Protein AF-A0A1C6BYN4-F1 (afdb_monomer_lite)

Foldseek 3Di:
DDPDDDDDDAALAQVSLVVVLVCCVVVDDQQDKDKDKDAADDPDPDDAAEAEEESVPRGSVVVVVRVVDNIYIYIYGD

Radius of gyration: 12.42 Å; chains: 1; bounding box: 25×32×27 Å

Structure (mmCIF, N/CA/C/O backbone):
data_AF-A0A1C6BYN4-F1
#
_entry.id   AF-A0A1C6BYN4-F1
#
loop_
_atom_site.group_PDB
_atom_site.id
_atom_site.type_symbol
_atom_site.label_atom_id
_atom_site.label_alt_id
_atom_site.label_comp_id
_atom_site.label_asym_id
_atom_site.label_entity_id
_atom_site.label_seq_id
_atom_site.pdbx_PDB_ins_code
_atom_site.Cartn_x
_atom_site.Cartn_y
_atom_site.Cartn_z
_atom_site.occupancy
_atom_site.B_iso_or_equiv
_atom_site.auth_seq_id
_atom_site.auth_comp_id
_atom_site.auth_asym_id
_atom_site.auth_atom_id
_atom_site.pdbx_PDB_model_num
ATOM 1 N N . MET A 1 1 ? -14.815 -11.652 7.250 1.00 50.25 1 MET A N 1
ATOM 2 C CA . MET A 1 1 ? -15.037 -10.668 6.167 1.00 50.25 1 MET A CA 1
ATOM 3 C C . MET A 1 1 ? -14.597 -11.300 4.856 1.00 50.25 1 MET A C 1
ATOM 5 O O . MET A 1 1 ? -13.647 -12.074 4.879 1.00 50.25 1 MET A O 1
ATOM 9 N N . LYS A 1 2 ? -15.319 -11.080 3.750 1.00 46.47 2 LYS A N 1
ATOM 10 C CA . LYS A 1 2 ? -14.881 -11.567 2.430 1.00 46.47 2 LYS A CA 1
ATOM 11 C C . LYS A 1 2 ? -13.681 -10.720 1.983 1.00 46.47 2 LYS A C 1
ATOM 13 O O . LYS A 1 2 ? -13.772 -9.504 2.114 1.00 46.47 2 LYS A O 1
ATOM 18 N N . PRO A 1 3 ? -12.594 -11.314 1.465 1.00 56.78 3 PRO A N 1
ATOM 19 C CA . PRO A 1 3 ? -11.530 -10.533 0.852 1.00 56.78 3 PRO A CA 1
ATOM 20 C C . PRO A 1 3 ? -12.108 -9.834 -0.383 1.00 56.78 3 PRO A C 1
ATOM 22 O O . PRO A 1 3 ? -12.528 -10.490 -1.339 1.00 56.78 3 PRO A O 1
ATOM 25 N N . HIS A 1 4 ? -12.203 -8.507 -0.334 1.00 62.78 4 HIS A N 1
ATOM 26 C CA . HIS A 1 4 ? -12.584 -7.710 -1.491 1.00 62.78 4 HIS A CA 1
ATOM 27 C C . HIS A 1 4 ? -11.356 -7.583 -2.393 1.00 62.78 4 HIS A C 1
ATOM 29 O O . HIS A 1 4 ? -10.367 -6.963 -2.013 1.00 62.78 4 HIS A O 1
ATOM 35 N N . ARG A 1 5 ? -11.396 -8.215 -3.569 1.00 66.69 5 ARG A N 1
ATOM 36 C CA . ARG A 1 5 ? -10.335 -8.100 -4.571 1.00 66.69 5 ARG A CA 1
ATOM 37 C C . ARG A 1 5 ? -10.691 -6.964 -5.521 1.00 66.69 5 ARG A C 1
ATOM 39 O O . ARG A 1 5 ? -11.644 -7.093 -6.285 1.00 66.69 5 ARG A O 1
ATOM 46 N N . TYR A 1 6 ? -9.929 -5.881 -5.454 1.00 69.50 6 TYR A N 1
ATOM 47 C CA . TYR A 1 6 ? -10.008 -4.771 -6.398 1.00 69.50 6 TYR A CA 1
ATOM 48 C C . TYR A 1 6 ? -8.818 -4.855 -7.349 1.00 69.50 6 TYR A C 1
ATOM 50 O O . TYR A 1 6 ? -7.692 -5.085 -6.910 1.00 69.50 6 TYR A O 1
ATOM 58 N N . GLU A 1 7 ? -9.077 -4.708 -8.644 1.00 69.00 7 GLU A N 1
ATOM 59 C CA . GLU A 1 7 ? -8.034 -4.558 -9.655 1.00 69.00 7 GLU A CA 1
ATOM 60 C C . GLU A 1 7 ? -7.878 -3.064 -9.934 1.00 69.00 7 GLU A C 1
ATOM 62 O O . GLU A 1 7 ? -8.857 -2.385 -10.244 1.00 69.00 7 GLU A O 1
ATOM 67 N N . LEU A 1 8 ? -6.668 -2.545 -9.739 1.00 72.62 8 LEU A N 1
ATOM 68 C CA . LEU A 1 8 ? -6.339 -1.138 -9.932 1.00 72.62 8 LEU A CA 1
ATOM 69 C C . LEU A 1 8 ? -5.199 -1.060 -10.944 1.00 72.62 8 LEU A C 1
ATOM 71 O O . LEU A 1 8 ? -4.144 -1.653 -10.723 1.00 72.62 8 LE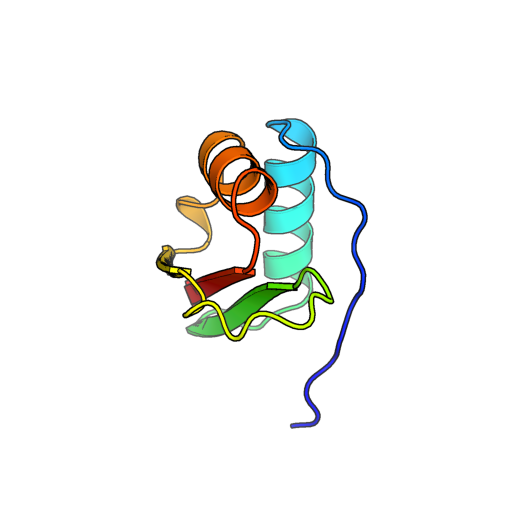U A O 1
ATOM 75 N N . ASP A 1 9 ? -5.416 -0.331 -12.036 1.00 76.50 9 ASP A N 1
ATOM 76 C CA . ASP A 1 9 ? -4.351 0.038 -12.967 1.00 76.50 9 ASP A CA 1
ATOM 77 C C . ASP A 1 9 ? -3.654 1.284 -12.411 1.00 76.50 9 ASP A C 1
ATOM 79 O O . ASP A 1 9 ? -4.194 2.390 -12.461 1.00 76.50 9 ASP A O 1
ATOM 83 N N . LEU A 1 10 ? -2.501 1.074 -11.779 1.00 76.62 10 LEU A N 1
ATOM 84 C CA . LEU A 1 10 ? -1.721 2.115 -11.117 1.00 76.62 10 LEU A CA 1
ATOM 85 C C . LEU A 1 10 ? -0.413 2.309 -11.867 1.00 76.62 10 LEU A C 1
ATO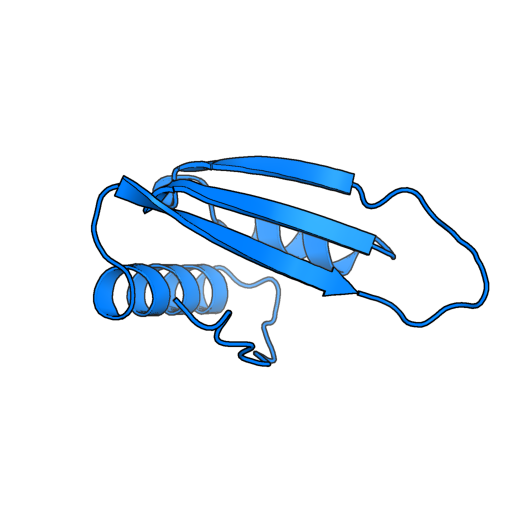M 87 O O . LEU A 1 10 ? 0.309 1.345 -12.135 1.00 76.62 10 LEU A O 1
ATOM 91 N N . ARG A 1 11 ? -0.057 3.561 -12.146 1.00 82.69 11 ARG A N 1
ATOM 92 C CA . ARG A 1 11 ? 1.285 3.903 -12.610 1.00 82.69 11 ARG A CA 1
ATOM 93 C C . ARG A 1 11 ? 2.134 4.253 -11.401 1.00 82.69 11 ARG A C 1
ATOM 95 O O . ARG A 1 11 ? 1.640 4.750 -10.394 1.00 82.69 11 ARG A O 1
ATOM 102 N N . ALA A 1 12 ? 3.437 4.033 -11.511 1.00 83.50 12 ALA A N 1
ATOM 103 C CA . ALA A 1 12 ? 4.381 4.403 -10.467 1.00 83.50 12 ALA A CA 1
ATOM 104 C C . ALA A 1 12 ? 4.629 5.925 -10.466 1.00 83.50 12 ALA A C 1
ATOM 106 O O . ALA A 1 12 ? 5.692 6.412 -10.838 1.00 83.50 12 ALA A O 1
ATOM 107 N N . THR A 1 13 ? 3.586 6.684 -10.134 1.00 87.88 13 THR A N 1
ATOM 108 C CA . THR A 1 13 ? 3.591 8.144 -10.056 1.00 87.88 13 THR A CA 1
ATOM 109 C C . THR A 1 13 ? 3.136 8.588 -8.672 1.00 87.88 13 THR A C 1
ATOM 111 O O . THR A 1 13 ? 2.313 7.929 -8.037 1.00 87.88 13 THR A O 1
ATOM 114 N N . GLU A 1 14 ? 3.634 9.737 -8.213 1.00 87.25 14 GLU A N 1
ATOM 115 C CA . GLU A 1 14 ? 3.246 10.313 -6.914 1.00 87.25 14 GLU A CA 1
ATOM 116 C C . GLU A 1 14 ? 1.741 10.591 -6.827 1.00 87.25 14 GLU A C 1
ATOM 118 O O . GLU A 1 14 ? 1.126 10.443 -5.771 1.00 87.25 14 GLU A O 1
ATOM 123 N N . GLN A 1 15 ? 1.128 10.952 -7.957 1.00 88.81 15 GLN A N 1
ATOM 124 C CA . GLN A 1 15 ? -0.308 11.179 -8.040 1.00 88.81 15 GLN A CA 1
ATOM 125 C C . GLN A 1 15 ? -1.099 9.889 -7.793 1.00 88.81 15 GLN A C 1
ATOM 127 O O . GLN A 1 15 ? -2.031 9.901 -6.992 1.00 88.81 15 GLN A O 1
ATOM 132 N N . ASP A 1 16 ? -0.717 8.781 -8.427 1.00 87.94 16 ASP A N 1
ATOM 133 C CA . ASP A 1 16 ? -1.397 7.496 -8.236 1.00 87.94 16 ASP A CA 1
ATOM 134 C C . ASP A 1 16 ? -1.152 6.931 -6.832 1.00 87.94 16 ASP A C 1
ATOM 136 O O . ASP A 1 16 ? -2.076 6.398 -6.219 1.00 87.94 16 ASP A O 1
ATOM 140 N N . ALA A 1 17 ? 0.046 7.120 -6.268 1.00 88.19 17 ALA A N 1
ATOM 141 C CA . ALA A 1 17 ? 0.326 6.772 -4.875 1.00 88.19 17 ALA A CA 1
ATOM 142 C C . ALA A 1 17 ? -0.546 7.580 -3.897 1.00 88.19 17 ALA A C 1
ATOM 144 O O . ALA A 1 17 ? -1.074 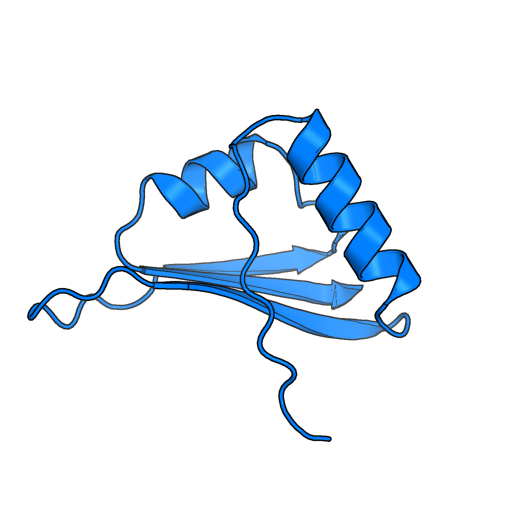7.035 -2.926 1.00 88.19 17 ALA A O 1
ATOM 145 N N . ALA A 1 18 ? -0.739 8.880 -4.143 1.00 89.25 18 ALA A N 1
ATOM 146 C CA . ALA A 1 18 ? -1.655 9.707 -3.358 1.00 89.25 18 ALA A CA 1
ATOM 147 C C . ALA A 1 18 ? -3.112 9.237 -3.493 1.00 89.25 18 ALA A C 1
ATOM 149 O O . ALA A 1 18 ? -3.757 8.990 -2.477 1.00 89.25 18 ALA A O 1
ATOM 150 N N . LEU A 1 19 ? -3.597 9.019 -4.720 1.00 89.31 19 LEU A N 1
ATOM 151 C CA . LEU A 1 19 ? -4.956 8.529 -4.976 1.00 89.31 19 LEU A CA 1
ATOM 152 C C . LEU A 1 19 ? -5.218 7.177 -4.309 1.00 89.31 19 LEU A C 1
ATOM 154 O O . LEU A 1 19 ? -6.271 6.982 -3.705 1.00 89.31 19 LEU A O 1
ATOM 158 N N . LEU A 1 20 ? -4.255 6.257 -4.376 1.00 88.25 20 LEU A N 1
ATOM 159 C CA . LEU A 1 20 ? -4.343 4.959 -3.721 1.00 88.25 20 LEU A CA 1
ATOM 160 C C . LEU A 1 20 ? -4.399 5.101 -2.198 1.00 88.25 20 LEU A C 1
ATOM 162 O O . LEU A 1 20 ? -5.238 4.470 -1.558 1.00 88.25 20 LEU A O 1
ATOM 166 N N . ARG A 1 21 ? -3.549 5.951 -1.608 1.00 89.19 21 ARG A N 1
ATOM 167 C CA . ARG A 1 21 ? -3.593 6.232 -0.166 1.00 89.19 21 ARG A CA 1
ATOM 168 C C . ARG A 1 21 ? -4.934 6.818 0.255 1.00 89.19 21 ARG A C 1
ATOM 170 O O . ARG A 1 21 ? -5.508 6.355 1.237 1.00 89.19 21 ARG A O 1
ATOM 177 N N . ASP A 1 22 ? -5.445 7.800 -0.479 1.00 89.81 22 ASP A N 1
ATOM 178 C CA . ASP A 1 22 ? -6.744 8.411 -0.198 1.00 89.81 22 ASP A CA 1
ATOM 179 C C . ASP A 1 22 ? -7.888 7.403 -0.329 1.00 89.81 22 ASP A C 1
ATOM 181 O O . ASP A 1 22 ? -8.759 7.347 0.541 1.00 89.81 22 ASP A O 1
ATOM 185 N N . TYR A 1 23 ? -7.864 6.558 -1.363 1.00 87.69 23 TYR A N 1
ATOM 186 C CA . TYR A 1 23 ? -8.845 5.491 -1.546 1.00 87.69 23 TYR A CA 1
ATOM 187 C C . TYR A 1 23 ? -8.829 4.499 -0.380 1.00 87.69 23 TYR A C 1
ATOM 189 O O . TYR A 1 23 ? -9.885 4.170 0.163 1.00 87.69 23 TYR A O 1
ATOM 197 N N . LEU A 1 24 ? -7.641 4.052 0.036 1.00 87.31 24 LEU A N 1
ATOM 198 C CA . LEU A 1 24 ? -7.475 3.125 1.153 1.00 87.31 24 LEU A CA 1
ATOM 199 C C . LEU A 1 24 ? -7.907 3.757 2.482 1.00 87.31 24 LEU A C 1
ATOM 201 O O . LEU A 1 24 ? -8.614 3.113 3.249 1.00 87.31 24 LEU A O 1
ATOM 205 N N . ARG A 1 25 ? -7.590 5.034 2.728 1.00 86.69 25 ARG A N 1
ATOM 206 C CA . ARG A 1 25 ? -8.077 5.761 3.916 1.00 86.69 25 ARG A CA 1
ATOM 207 C C . ARG A 1 25 ? -9.594 5.882 3.974 1.00 86.69 25 ARG A C 1
ATOM 209 O O . ARG A 1 25 ? -10.157 5.852 5.060 1.00 86.69 25 ARG A O 1
ATOM 216 N N . GLN A 1 26 ? -10.244 6.084 2.831 1.00 86.62 26 GLN A N 1
ATOM 217 C CA . GLN A 1 26 ? -11.699 6.247 2.769 1.00 86.62 26 GLN A CA 1
ATOM 218 C C . GLN A 1 26 ? -12.439 4.908 2.819 1.00 86.62 26 GLN A C 1
ATOM 220 O O . GLN A 1 26 ? -13.558 4.843 3.325 1.00 86.62 26 GLN A O 1
ATOM 225 N N . SER A 1 27 ? -11.826 3.854 2.280 1.00 83.69 27 SER A N 1
ATOM 226 C CA . SER A 1 27 ? -12.465 2.545 2.116 1.00 83.69 27 SER A CA 1
ATOM 227 C C . SER A 1 27 ? -12.191 1.581 3.270 1.00 83.69 27 SER A C 1
ATOM 229 O O . SER A 1 27 ? -12.968 0.646 3.460 1.00 83.69 27 SER A O 1
ATOM 231 N N . CYS A 1 28 ? -11.105 1.781 4.021 1.00 83.94 28 CYS A N 1
ATOM 232 C CA . CYS A 1 28 ? -10.671 0.887 5.094 1.00 83.94 28 CYS A CA 1
ATOM 233 C C . CYS A 1 28 ? -10.801 1.535 6.474 1.00 83.94 28 CYS A C 1
ATOM 235 O O . CYS A 1 28 ? -10.855 2.757 6.623 1.00 83.94 28 CYS A O 1
ATOM 237 N N . ILE A 1 29 ? -10.855 0.693 7.502 1.00 84.50 29 ILE A N 1
ATOM 238 C CA . ILE A 1 29 ? -10.973 1.147 8.888 1.00 84.50 29 ILE A CA 1
ATOM 239 C C . ILE A 1 29 ? -9.565 1.453 9.431 1.00 84.50 29 ILE A C 1
ATOM 241 O O . ILE A 1 29 ? -8.651 0.661 9.202 1.00 84.50 29 ILE A O 1
ATOM 245 N N . PRO A 1 30 ? -9.353 2.551 10.183 1.00 84.19 30 PRO A N 1
ATOM 246 C CA . PRO A 1 30 ? -8.071 2.804 10.839 1.00 84.19 30 PRO A CA 1
ATOM 247 C C . PRO A 1 30 ? -7.633 1.622 11.718 1.00 84.19 30 PRO A C 1
ATOM 249 O O . PRO A 1 30 ? -8.412 1.136 12.542 1.00 84.19 30 PRO A O 1
ATOM 252 N N . GLY A 1 31 ? -6.393 1.163 11.551 1.00 83.69 31 GLY A N 1
ATOM 253 C CA . GLY A 1 31 ? -5.848 -0.033 12.202 1.00 83.69 31 GLY A CA 1
ATOM 254 C C . GLY A 1 31 ? -6.102 -1.349 11.456 1.00 83.69 31 GLY A C 1
ATOM 255 O O . GLY A 1 31 ? -5.638 -2.399 11.903 1.00 83.69 31 GLY A O 1
ATOM 256 N N . GLU A 1 32 ? -6.813 -1.320 10.328 1.00 87.81 32 GLU A N 1
ATOM 257 C CA . GLU A 1 32 ? -6.952 -2.471 9.438 1.00 87.81 32 GLU A CA 1
ATOM 258 C C . GLU A 1 32 ? -5.645 -2.731 8.673 1.00 87.81 32 GLU A C 1
ATOM 260 O O . GLU A 1 32 ? -4.908 -1.808 8.315 1.00 87.81 32 GLU A O 1
ATOM 265 N N . GLN A 1 33 ? -5.355 -4.009 8.420 1.00 86.00 33 GLN A N 1
ATOM 266 C CA . GLN A 1 33 ? -4.255 -4.415 7.551 1.00 86.00 33 GLN A CA 1
ATOM 267 C C . GLN A 1 33 ? -4.783 -4.694 6.149 1.00 86.00 33 GLN A C 1
ATOM 269 O O . GLN A 1 33 ? -5.668 -5.529 5.963 1.00 86.00 33 GLN A O 1
ATOM 274 N N . VAL A 1 34 ? -4.204 -4.020 5.162 1.00 86.19 34 VAL A N 1
ATOM 275 C CA . VAL A 1 34 ? -4.520 -4.189 3.745 1.00 86.19 34 VAL A CA 1
ATOM 276 C C . VAL A 1 34 ? -3.320 -4.792 3.040 1.00 86.19 34 VAL A C 1
ATOM 278 O O . VAL A 1 34 ? -2.195 -4.342 3.222 1.00 86.19 34 VAL A O 1
ATOM 281 N N . GLU A 1 35 ? -3.550 -5.796 2.202 1.00 87.62 35 GLU A N 1
ATOM 282 C CA . GLU A 1 35 ? -2.503 -6.368 1.362 1.00 87.62 35 GLU A CA 1
ATOM 283 C C . GLU A 1 35 ? -2.699 -5.955 -0.096 1.00 87.62 35 GLU A C 1
ATOM 285 O O . GLU A 1 35 ? -3.717 -6.267 -0.717 1.00 87.62 35 GLU A O 1
ATOM 290 N N . LEU A 1 36 ? -1.696 -5.286 -0.656 1.00 85.56 36 LEU A N 1
ATOM 291 C CA . LEU A 1 36 ? -1.608 -4.980 -2.075 1.00 85.56 36 LEU A CA 1
ATOM 292 C C . LEU A 1 36 ? -0.746 -6.031 -2.762 1.00 85.56 36 LEU A C 1
ATOM 294 O O . LEU A 1 36 ? 0.415 -6.221 -2.405 1.00 85.56 36 LEU A O 1
ATOM 298 N N . TRP A 1 37 ? -1.306 -6.695 -3.766 1.00 83.69 37 TRP A N 1
ATOM 299 C CA . TRP A 1 37 ? -0.647 -7.784 -4.475 1.00 83.69 37 TRP A CA 1
ATOM 300 C C . TRP A 1 37 ? -0.383 -7.389 -5.926 1.00 83.69 37 TRP A C 1
ATOM 302 O O . TRP A 1 37 ? -1.326 -7.179 -6.684 1.00 83.69 37 TRP A O 1
ATOM 312 N N . ASN A 1 38 ? 0.891 -7.353 -6.320 1.00 81.00 38 ASN A N 1
ATOM 313 C CA . ASN A 1 38 ? 1.282 -7.408 -7.723 1.00 81.00 38 ASN A CA 1
ATOM 314 C C . ASN A 1 38 ? 1.617 -8.861 -8.075 1.00 81.00 38 ASN A C 1
ATOM 316 O O . ASN A 1 38 ? 2.560 -9.433 -7.523 1.00 81.00 38 ASN A O 1
ATOM 320 N N . LEU A 1 39 ? 0.817 -9.470 -8.949 1.00 75.06 39 LEU A N 1
ATOM 321 C CA . LEU A 1 39 ? 0.929 -10.878 -9.320 1.00 75.06 39 LEU A CA 1
ATOM 322 C C . LEU A 1 39 ? 1.126 -10.994 -10.828 1.00 75.06 39 LEU A C 1
ATOM 324 O O . LEU A 1 39 ? 0.169 -10.848 -11.586 1.00 75.06 39 LEU A O 1
ATOM 328 N N . TRP A 1 40 ? 2.336 -11.342 -11.258 1.00 66.75 40 TRP A N 1
ATOM 329 C CA . TRP A 1 40 ? 2.552 -11.812 -12.619 1.00 66.75 40 TRP A CA 1
ATOM 330 C C . TRP A 1 40 ? 2.240 -13.310 -12.703 1.00 66.75 40 TRP A C 1
ATOM 332 O O . TRP A 1 40 ? 2.764 -14.124 -11.936 1.00 66.75 40 TRP A O 1
ATOM 342 N N . VAL A 1 41 ? 1.364 -13.686 -13.637 1.00 62.22 41 VAL A N 1
ATOM 343 C CA . VAL A 1 41 ? 1.047 -15.090 -13.921 1.00 62.22 41 VAL A CA 1
ATOM 344 C C . VAL A 1 41 ? 2.167 -15.659 -14.790 1.00 62.22 41 VAL A C 1
ATOM 346 O O . VAL A 1 41 ? 2.133 -15.553 -16.011 1.00 62.22 41 VAL A O 1
ATOM 349 N N . SER A 1 42 ? 3.179 -16.241 -14.152 1.00 57.72 42 SER A N 1
ATOM 350 C CA . SER A 1 42 ? 4.234 -17.014 -14.813 1.00 57.72 42 SER A CA 1
ATOM 351 C C . SER A 1 42 ? 4.308 -18.416 -14.201 1.00 57.72 42 SER A C 1
ATOM 353 O O . SER A 1 42 ? 3.942 -18.614 -13.043 1.00 57.72 42 SER A O 1
ATOM 355 N N . ASP A 1 43 ? 4.781 -19.396 -14.976 1.00 59.75 43 ASP A N 1
ATOM 356 C CA . ASP A 1 43 ? 4.940 -20.809 -14.570 1.00 59.75 43 ASP A CA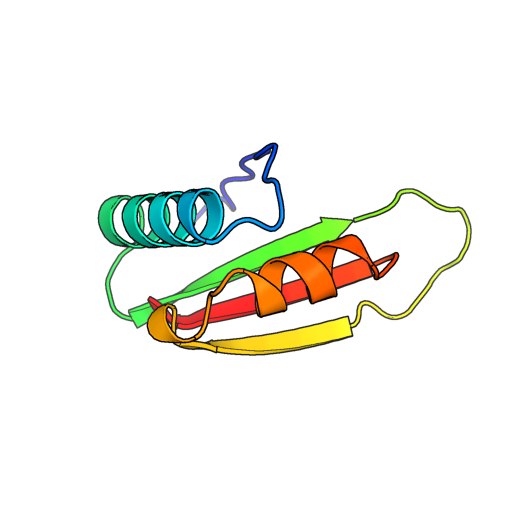 1
ATOM 357 C C . ASP A 1 43 ? 6.043 -20.997 -13.498 1.00 59.75 43 ASP A C 1
ATOM 359 O O . ASP A 1 43 ? 6.243 -22.064 -12.915 1.00 59.75 43 ASP A O 1
ATOM 363 N N . ILE A 1 44 ? 6.770 -19.922 -13.189 1.00 61.06 44 ILE A N 1
ATOM 364 C CA . ILE A 1 44 ? 7.836 -19.905 -12.195 1.00 61.06 44 ILE A CA 1
ATOM 365 C C . ILE A 1 44 ? 7.248 -19.530 -10.830 1.00 61.06 44 ILE A C 1
ATOM 367 O O . ILE A 1 44 ? 6.736 -18.429 -10.625 1.00 61.06 44 ILE A O 1
ATOM 371 N N . ARG A 1 45 ? 7.364 -20.436 -9.849 1.00 57.88 45 ARG A N 1
ATOM 372 C CA . ARG A 1 45 ? 7.044 -20.149 -8.439 1.00 57.88 45 ARG A CA 1
ATOM 373 C C . ARG A 1 45 ? 8.121 -19.256 -7.825 1.00 57.88 45 ARG A C 1
ATOM 375 O O . ARG A 1 45 ? 8.997 -19.735 -7.106 1.00 57.88 45 ARG A O 1
ATOM 382 N N . VAL A 1 46 ? 8.068 -17.963 -8.112 1.00 65.62 46 VAL A N 1
ATOM 383 C CA . VAL A 1 46 ? 8.928 -16.973 -7.458 1.00 65.62 46 VAL A CA 1
ATOM 384 C C . VAL A 1 46 ? 8.368 -16.684 -6.065 1.00 65.62 46 VAL A C 1
ATOM 386 O O . VAL A 1 46 ? 7.159 -16.594 -5.868 1.00 65.62 46 VAL A O 1
ATOM 389 N N . ARG A 1 47 ? 9.233 -16.575 -5.052 1.00 69.31 47 ARG A N 1
ATOM 390 C CA . ARG A 1 47 ? 8.795 -16.137 -3.723 1.00 69.31 47 ARG A CA 1
ATOM 391 C C . ARG A 1 47 ? 8.410 -14.664 -3.819 1.00 69.31 47 ARG A C 1
ATOM 393 O O . ARG A 1 47 ? 9.285 -13.838 -4.062 1.00 69.31 47 ARG A O 1
ATOM 400 N N . ALA A 1 48 ? 7.137 -14.350 -3.584 1.00 73.50 48 ALA A N 1
ATOM 401 C CA . ALA A 1 48 ? 6.681 -12.966 -3.557 1.00 73.50 48 ALA A CA 1
ATOM 402 C C . ALA A 1 48 ? 7.514 -12.139 -2.567 1.00 73.50 48 ALA A C 1
ATOM 404 O O . ALA A 1 48 ? 7.679 -12.521 -1.400 1.00 73.50 48 ALA A O 1
ATOM 405 N N . PHE A 1 49 ? 8.041 -11.016 -3.045 1.00 79.38 49 PHE A N 1
ATOM 406 C CA . PHE A 1 49 ? 8.714 -10.037 -2.210 1.00 79.38 49 PHE A CA 1
ATOM 407 C C . PHE A 1 49 ? 7.685 -9.408 -1.274 1.00 79.38 49 PHE A C 1
ATOM 409 O O . PHE A 1 49 ? 6.597 -9.043 -1.715 1.00 79.38 49 PHE A O 1
ATOM 416 N N . ARG A 1 50 ? 7.993 -9.330 0.022 1.00 82.75 50 ARG A N 1
ATOM 417 C CA . ARG A 1 50 ? 7.060 -8.813 1.025 1.00 82.75 50 ARG A CA 1
ATOM 418 C C . ARG A 1 50 ? 7.593 -7.527 1.621 1.00 82.75 50 ARG A C 1
ATOM 420 O O . ARG A 1 50 ? 8.693 -7.524 2.168 1.00 82.75 50 ARG A O 1
ATOM 427 N N . LEU A 1 51 ? 6.790 -6.477 1.539 1.00 82.38 51 LEU A N 1
ATOM 428 C CA . LEU A 1 51 ? 7.004 -5.220 2.241 1.00 82.38 51 LEU A CA 1
ATOM 429 C C . LEU A 1 51 ? 5.920 -5.054 3.300 1.00 82.38 51 LEU A C 1
ATOM 431 O O . LEU A 1 51 ? 4.800 -5.538 3.142 1.00 82.38 51 LEU A O 1
ATOM 435 N N . THR A 1 52 ? 6.252 -4.393 4.401 1.00 86.88 52 THR A N 1
ATOM 436 C CA . THR A 1 52 ? 5.294 -4.102 5.468 1.00 86.88 52 THR A CA 1
ATOM 437 C C . THR A 1 52 ? 5.568 -2.713 6.009 1.00 86.88 52 THR A C 1
ATOM 439 O O . THR A 1 52 ? 6.712 -2.410 6.340 1.00 86.88 52 THR A O 1
ATOM 442 N N . GLY A 1 53 ? 4.529 -1.886 6.100 1.00 89.06 53 GLY A N 1
ATOM 443 C CA . GLY A 1 53 ? 4.648 -0.509 6.570 1.00 89.06 53 GLY A CA 1
ATOM 444 C C . GLY A 1 53 ? 3.293 0.156 6.827 1.00 89.06 53 GLY A C 1
ATOM 445 O O . GLY A 1 53 ? 2.246 -0.418 6.517 1.00 89.06 53 GLY A O 1
ATOM 446 N N . PRO A 1 54 ? 3.276 1.351 7.434 1.00 90.38 54 PRO A N 1
ATOM 447 C CA . PRO A 1 54 ? 2.089 2.191 7.494 1.00 90.38 54 PRO A CA 1
ATOM 448 C C . PRO A 1 54 ? 1.697 2.688 6.096 1.00 90.38 54 PRO A C 1
ATOM 450 O O . PRO A 1 54 ? 2.537 2.853 5.216 1.00 90.38 54 PRO A O 1
ATOM 453 N N . LEU A 1 55 ? 0.419 3.018 5.909 1.00 87.62 55 LEU A N 1
ATOM 454 C CA . LEU A 1 55 ? -0.092 3.605 4.666 1.00 87.62 55 LEU A CA 1
ATOM 455 C C . LEU A 1 55 ? 0.634 4.901 4.261 1.00 87.62 55 LEU A C 1
ATOM 457 O O . LEU A 1 55 ? 0.684 5.246 3.083 1.00 87.62 55 LEU A O 1
ATOM 461 N N . ALA A 1 56 ? 1.193 5.625 5.234 1.00 86.25 56 ALA A N 1
ATOM 462 C CA . ALA A 1 56 ? 1.971 6.837 4.996 1.00 86.25 56 ALA A CA 1
ATOM 463 C C . ALA A 1 56 ? 3.241 6.587 4.164 1.00 86.25 56 ALA A C 1
ATOM 465 O O . ALA A 1 56 ? 3.624 7.474 3.403 1.00 86.25 56 ALA A O 1
ATOM 466 N N . ASP A 1 57 ? 3.820 5.387 4.260 1.00 87.81 57 ASP A N 1
ATOM 467 C CA . ASP A 1 57 ? 5.057 4.994 3.571 1.00 87.81 57 ASP A CA 1
ATOM 468 C C . ASP A 1 57 ? 4.799 4.526 2.126 1.00 87.81 57 ASP A C 1
ATOM 470 O O . ASP A 1 57 ? 5.722 4.131 1.421 1.00 87.81 57 ASP A O 1
ATOM 474 N N . LEU A 1 58 ? 3.540 4.54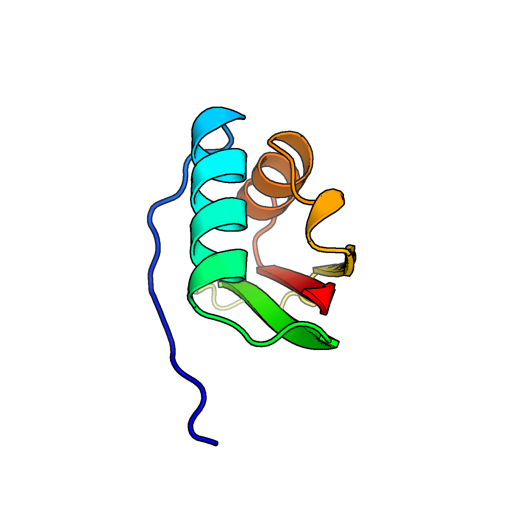2 1.671 1.00 86.94 58 LEU A N 1
ATOM 475 C CA . LEU A 1 58 ? 3.190 4.244 0.286 1.00 86.94 58 LEU A CA 1
ATOM 476 C C . LEU A 1 58 ? 3.405 5.486 -0.593 1.00 86.94 58 LEU A C 1
ATOM 478 O O . LEU A 1 58 ? 2.581 6.403 -0.606 1.00 86.94 58 LEU A O 1
ATOM 482 N N . ASP A 1 59 ? 4.502 5.503 -1.338 1.00 88.88 59 ASP A N 1
ATOM 483 C CA . ASP A 1 59 ? 4.896 6.564 -2.270 1.00 88.88 59 ASP A CA 1
ATOM 484 C C . ASP A 1 59 ? 5.116 6.019 -3.695 1.00 88.88 59 ASP A C 1
ATOM 486 O O . ASP A 1 59 ? 4.850 4.844 -3.980 1.00 88.88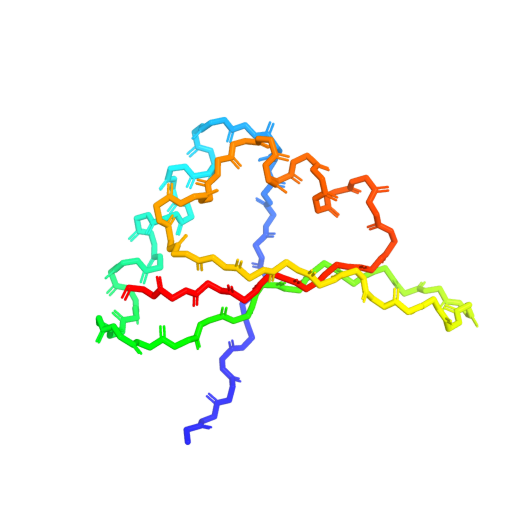 59 ASP A O 1
ATOM 490 N N . ALA A 1 60 ? 5.549 6.876 -4.629 1.00 87.56 60 ALA A N 1
ATOM 491 C CA . ALA A 1 60 ? 5.816 6.426 -5.991 1.00 87.56 60 ALA A CA 1
ATOM 492 C C . ALA A 1 60 ? 6.937 5.382 -6.040 1.00 87.56 60 ALA A C 1
ATOM 494 O O . ALA A 1 60 ? 6.832 4.436 -6.820 1.00 87.56 60 ALA A O 1
ATOM 495 N N . ASP A 1 61 ? 7.964 5.503 -5.197 1.00 86.81 61 ASP A N 1
ATOM 496 C CA . ASP A 1 61 ? 9.086 4.561 -5.146 1.00 86.81 61 ASP A CA 1
ATOM 497 C C . ASP A 1 61 ? 8.629 3.166 -4.702 1.00 86.81 61 ASP A C 1
ATOM 499 O O . ASP A 1 61 ? 9.056 2.156 -5.270 1.00 86.81 61 ASP A O 1
ATOM 503 N N . ALA A 1 62 ? 7.711 3.079 -3.738 1.00 84.25 62 ALA A N 1
ATOM 504 C CA . ALA A 1 62 ? 7.070 1.827 -3.354 1.00 84.25 62 ALA A CA 1
ATOM 505 C C . ALA A 1 62 ? 6.306 1.207 -4.536 1.00 84.25 62 ALA A C 1
ATOM 507 O O . ALA A 1 62 ? 6.425 0.002 -4.775 1.00 84.25 62 ALA A O 1
ATOM 508 N N . LEU A 1 63 ? 5.582 2.014 -5.323 1.00 86.56 63 LEU A N 1
ATOM 509 C CA . LEU A 1 63 ? 4.891 1.544 -6.530 1.00 86.56 63 LEU A CA 1
ATOM 510 C C . LEU A 1 63 ? 5.861 1.105 -7.639 1.00 86.56 63 LEU A C 1
ATOM 512 O O . LEU A 1 63 ? 5.620 0.073 -8.268 1.00 86.56 63 LEU A O 1
ATOM 516 N N . VAL A 1 64 ? 6.972 1.821 -7.857 1.00 86.75 64 VAL A N 1
ATOM 517 C CA . VAL A 1 64 ? 8.046 1.401 -8.781 1.00 86.75 64 VAL A CA 1
ATOM 518 C C . VAL A 1 64 ? 8.559 0.028 -8.358 1.00 86.75 64 VAL A C 1
ATOM 520 O O . VAL A 1 64 ? 8.578 -0.909 -9.155 1.00 86.75 64 VAL A O 1
ATOM 523 N N . GLN A 1 65 ? 8.891 -0.127 -7.075 1.00 80.94 65 GLN A N 1
ATOM 524 C CA . GLN A 1 65 ? 9.396 -1.383 -6.535 1.00 80.94 65 GLN A CA 1
ATOM 525 C C . GLN A 1 65 ? 8.403 -2.541 -6.668 1.00 80.94 65 GLN A C 1
ATOM 527 O O . GLN A 1 65 ? 8.838 -3.686 -6.844 1.00 80.94 65 GLN A O 1
ATOM 532 N N . MET A 1 66 ? 7.096 -2.269 -6.584 1.00 81.94 66 MET A N 1
ATOM 533 C CA . MET A 1 66 ? 6.059 -3.262 -6.867 1.00 81.94 66 MET A CA 1
ATOM 534 C C . MET A 1 66 ? 6.049 -3.657 -8.339 1.00 81.94 66 MET A C 1
ATOM 536 O O . MET A 1 66 ? 5.990 -4.853 -8.622 1.00 81.94 66 MET A O 1
ATOM 540 N N . ALA A 1 67 ? 6.091 -2.681 -9.249 1.00 78.31 67 ALA A N 1
ATOM 541 C CA . ALA A 1 67 ? 5.982 -2.887 -10.691 1.00 78.31 67 ALA A CA 1
ATOM 542 C C . ALA A 1 67 ? 7.196 -3.618 -11.287 1.00 78.31 67 ALA A C 1
ATOM 544 O O . ALA A 1 67 ? 7.029 -4.460 -12.166 1.00 78.31 67 ALA A O 1
ATOM 545 N N . GLU A 1 68 ? 8.402 -3.345 -10.783 1.00 80.62 68 GLU A N 1
ATOM 546 C CA . GLU A 1 68 ? 9.648 -3.972 -11.251 1.00 80.62 68 GLU A CA 1
ATOM 547 C C . GLU A 1 68 ? 9.764 -5.461 -10.898 1.00 80.62 68 GLU A C 1
ATOM 549 O O . GLU A 1 68 ? 10.568 -6.186 -11.484 1.00 80.62 68 GLU A O 1
ATOM 554 N N . ARG A 1 69 ? 8.990 -5.935 -9.919 1.00 74.88 69 ARG A N 1
ATOM 555 C CA . ARG A 1 69 ? 9.086 -7.299 -9.392 1.00 74.88 69 ARG A CA 1
ATOM 556 C C . ARG A 1 69 ? 7.953 -8.175 -9.920 1.00 74.88 69 ARG A C 1
ATOM 558 O O . ARG A 1 69 ? 6.789 -7.785 -9.914 1.00 74.88 69 ARG A O 1
ATOM 565 N N . GLU A 1 70 ? 8.292 -9.414 -10.275 1.00 71.75 70 GLU A N 1
ATOM 566 C CA . GLU A 1 70 ? 7.344 -10.408 -10.806 1.00 71.75 70 GLU A CA 1
ATOM 567 C C . GLU A 1 70 ? 6.248 -10.798 -9.798 1.00 71.75 70 GLU A C 1
ATOM 569 O O . GLU A 1 70 ? 5.124 -11.119 -10.171 1.00 71.75 70 GLU A O 1
ATOM 574 N N . GLN A 1 71 ? 6.546 -10.787 -8.498 1.00 78.38 71 GLN A N 1
ATOM 575 C CA . GLN A 1 71 ? 5.542 -11.004 -7.457 1.00 78.38 71 GLN A CA 1
ATOM 576 C C . GLN A 1 71 ? 5.887 -10.165 -6.231 1.00 78.38 71 GLN A C 1
ATOM 578 O O . GLN A 1 71 ? 6.932 -10.375 -5.609 1.00 78.38 71 GLN A O 1
ATOM 583 N N . THR A 1 72 ? 4.995 -9.251 -5.855 1.00 82.94 72 THR A N 1
ATOM 584 C CA . THR A 1 72 ? 5.162 -8.400 -4.670 1.00 82.94 72 THR A CA 1
ATOM 585 C C . THR A 1 72 ? 3.874 -8.354 -3.869 1.00 82.94 72 THR A C 1
ATOM 587 O O . THR A 1 72 ? 2.790 -8.220 -4.426 1.00 82.94 72 THR A O 1
ATOM 590 N N . CYS A 1 73 ? 3.999 -8.445 -2.552 1.00 85.75 73 CYS A N 1
ATOM 591 C CA . CYS A 1 73 ? 2.932 -8.193 -1.601 1.00 85.75 73 CYS A CA 1
ATOM 592 C C . CYS A 1 73 ? 3.375 -7.063 -0.671 1.00 85.75 73 CYS A C 1
ATOM 594 O O . CYS A 1 73 ? 4.417 -7.168 -0.023 1.00 85.75 73 CYS A O 1
ATOM 596 N N . ILE A 1 74 ? 2.602 -5.985 -0.613 1.00 87.06 74 ILE A N 1
ATOM 597 C CA . ILE A 1 74 ? 2.797 -4.918 0.365 1.00 87.06 74 ILE A CA 1
ATOM 598 C C . ILE A 1 74 ? 1.671 -4.995 1.381 1.00 87.06 74 ILE A C 1
ATOM 600 O O . ILE A 1 74 ? 0.506 -4.812 1.040 1.00 87.06 74 ILE A O 1
ATOM 604 N N . THR A 1 75 ? 2.027 -5.239 2.635 1.00 89.00 75 THR A N 1
ATOM 605 C CA . THR A 1 75 ? 1.101 -5.176 3.762 1.00 89.00 75 THR A CA 1
ATOM 606 C C . THR A 1 75 ? 1.132 -3.767 4.344 1.00 89.00 75 THR A C 1
ATOM 608 O O . THR A 1 75 ? 2.124 -3.349 4.943 1.00 89.00 75 THR A O 1
ATOM 611 N N . LEU A 1 76 ? 0.042 -3.035 4.162 1.00 88.81 76 LEU A N 1
ATOM 612 C CA . LEU A 1 76 ? -0.153 -1.682 4.657 1.00 88.81 76 LEU A CA 1
ATOM 613 C C . LEU A 1 76 ? -1.022 -1.696 5.909 1.00 88.81 76 LEU A C 1
ATOM 615 O O . LEU A 1 76 ? -2.024 -2.403 5.969 1.00 88.81 76 LEU A O 1
ATOM 619 N N . THR A 1 77 ? -0.649 -0.891 6.898 1.00 90.50 77 THR A N 1
ATOM 620 C CA . THR A 1 77 ? -1.504 -0.602 8.058 1.00 90.50 77 THR A CA 1
ATOM 621 C C . THR A 1 77 ? -2.138 0.770 7.866 1.00 90.50 77 THR A C 1
ATOM 623 O O . THR A 1 77 ? -1.409 1.749 7.683 1.00 90.50 77 THR A O 1
ATOM 626 N N . ILE A 1 78 ? -3.471 0.814 7.852 1.00 88.12 78 ILE A N 1
ATOM 627 C CA . ILE A 1 78 ? -4.272 2.020 7.581 1.00 88.12 78 ILE A CA 1
ATOM 628 C C . ILE A 1 78 ? -4.286 2.965 8.779 1.00 88.12 78 ILE A C 1
ATOM 630 O O . ILE A 1 78 ? -4.550 2.484 9.906 1.00 88.12 78 ILE A O 1
#

Sequence (78 aa):
MKPHRYELDLRATEQDAALLRDYLRQSCIPGEQVELWNLWVSDIRVRAFRLTGPLADLDADALVQMAEREQTCITLTI

Secondary structure (DSSP, 8-state):
-----------SSHHHHHHHHHHHHHHS-TT-EEEEEEE---SS-PPPEEEEEEGGG--HHHHHHHHTSSEEEEEEE-

pLDDT: mean 80.17, std 10.45, range [46.47, 90.5]